Protein AF-A0A7X7W1F4-F1 (afdb_monomer)

Foldseek 3Di:
DDWDFAPDFPPPDFAPDPPDPQDDPPRTGRTPDDDFDDPPDQDCVRGVHPPDDGDPPPDD

pLDDT: mean 91.11, std 10.4, range [51.16, 98.0]

Solvent-accessible surface area (backbone atoms only — not comparable to full-atom values): 3968 Å² total; per-residue (Å²): 139,84,69,47,79,50,97,53,68,36,83,95,43,76,29,84,50,81,86,42,92,34,45,40,90,88,40,22,21,14,36,74,56,86,84,82,39,61,89,86,58,72,51,35,83,61,37,77,34,92,85,56,71,69,78,79,78,76,81,126

Secondary structure (DSSP, 8-state):
----B-SS--TT-B---TT-TTEETTTEE-BS------TT--SHHHHT-TT---------

Structure (mmCIF, N/CA/C/O backbone):
da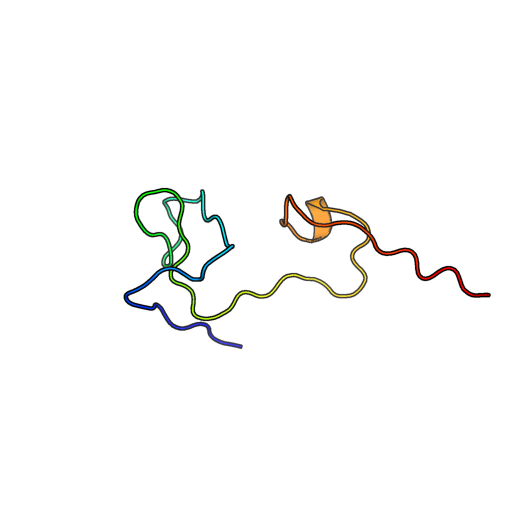ta_AF-A0A7X7W1F4-F1
#
_entry.id   AF-A0A7X7W1F4-F1
#
loop_
_atom_site.group_PDB
_atom_site.id
_atom_site.type_symbol
_atom_site.label_atom_id
_atom_site.label_alt_id
_atom_site.label_comp_id
_atom_site.label_asym_id
_atom_site.label_entity_id
_atom_site.label_seq_id
_atom_site.pdbx_PDB_ins_code
_atom_site.Cartn_x
_atom_site.Cartn_y
_atom_site.Cartn_z
_atom_site.occupancy
_atom_site.B_iso_or_equiv
_atom_site.auth_seq_id
_atom_site.auth_comp_id
_atom_site.auth_asym_id
_atom_site.auth_atom_id
_atom_site.pdbx_PDB_model_num
ATOM 1 N N . MET A 1 1 ? 12.987 4.882 10.324 1.00 67.56 1 MET A N 1
ATOM 2 C CA . MET A 1 1 ? 13.518 3.725 9.561 1.00 67.56 1 MET A CA 1
ATOM 3 C C . MET A 1 1 ? 13.560 4.119 8.086 1.00 67.56 1 MET A C 1
ATOM 5 O O . MET A 1 1 ? 12.675 4.863 7.687 1.00 67.56 1 MET A O 1
ATOM 9 N N . LYS A 1 2 ? 14.548 3.686 7.289 1.00 84.19 2 LYS A N 1
ATOM 10 C CA . LYS A 1 2 ? 14.609 4.004 5.847 1.00 84.19 2 LYS A CA 1
ATOM 11 C C . LYS A 1 2 ? 14.530 2.710 5.036 1.00 84.19 2 LYS A C 1
ATOM 13 O O . LYS A 1 2 ? 15.381 1.843 5.206 1.00 84.19 2 LYS A O 1
ATOM 18 N N . ALA A 1 3 ? 13.497 2.556 4.210 1.00 93.69 3 ALA A N 1
ATOM 19 C CA . ALA A 1 3 ? 13.401 1.442 3.267 1.00 93.69 3 ALA A CA 1
ATOM 20 C C . ALA A 1 3 ? 14.390 1.634 2.102 1.00 93.69 3 ALA A C 1
ATOM 22 O O . ALA A 1 3 ? 14.789 2.760 1.795 1.00 93.69 3 ALA A O 1
ATOM 23 N N . ARG A 1 4 ? 14.801 0.533 1.464 1.00 96.69 4 ARG A N 1
ATOM 24 C CA . ARG A 1 4 ? 15.603 0.539 0.231 1.00 96.69 4 ARG A CA 1
ATOM 25 C C . ARG A 1 4 ? 14.743 0.065 -0.938 1.00 96.69 4 ARG A C 1
ATOM 27 O O . ARG A 1 4 ? 13.880 -0.785 -0.744 1.00 96.69 4 ARG A O 1
ATOM 34 N N . LYS A 1 5 ? 15.006 0.579 -2.142 1.00 97.38 5 LYS A N 1
ATOM 35 C CA . LYS A 1 5 ? 14.396 0.076 -3.378 1.00 97.38 5 LYS A CA 1
ATOM 36 C C . LYS A 1 5 ? 15.113 -1.202 -3.820 1.00 97.38 5 LYS A C 1
ATOM 38 O O . LYS A 1 5 ? 16.340 -1.217 -3.898 1.00 97.38 5 LYS A O 1
ATOM 43 N N . MET A 1 6 ? 14.361 -2.272 -4.028 1.00 98.00 6 MET A N 1
ATOM 44 C CA . MET A 1 6 ? 14.847 -3.570 -4.497 1.00 98.00 6 MET A CA 1
ATOM 45 C C . MET A 1 6 ? 14.663 -3.705 -6.016 1.00 98.00 6 MET A C 1
ATOM 47 O O . MET A 1 6 ? 13.929 -2.938 -6.633 1.00 98.00 6 MET A O 1
ATOM 51 N N . ASP A 1 7 ? 15.325 -4.696 -6.603 1.00 97.94 7 ASP A N 1
ATOM 52 C CA . ASP A 1 7 ? 15.190 -5.129 -8.003 1.00 97.94 7 ASP A CA 1
ATOM 53 C C . ASP A 1 7 ? 14.066 -6.162 -8.215 1.00 97.94 7 ASP A C 1
ATOM 55 O O . ASP A 1 7 ? 13.774 -6.562 -9.340 1.00 97.94 7 ASP A O 1
ATOM 59 N N . ARG A 1 8 ? 13.415 -6.575 -7.127 1.00 97.81 8 ARG A N 1
ATOM 60 C CA . ARG A 1 8 ? 12.313 -7.536 -7.082 1.00 97.81 8 ARG A CA 1
ATOM 61 C C . ARG A 1 8 ? 11.180 -7.014 -6.194 1.00 97.81 8 ARG A C 1
ATOM 63 O O . ARG A 1 8 ? 11.442 -6.176 -5.323 1.00 97.81 8 ARG A O 1
ATOM 70 N N . PRO A 1 9 ? 9.943 -7.502 -6.374 1.00 97.62 9 PRO A N 1
ATOM 71 C CA . PRO A 1 9 ? 8.838 -7.111 -5.515 1.00 97.62 9 PRO A CA 1
ATOM 72 C C . PRO A 1 9 ? 9.042 -7.573 -4.067 1.00 97.62 9 PRO A C 1
ATOM 74 O O . PRO A 1 9 ? 9.641 -8.612 -3.786 1.00 97.62 9 PRO A O 1
ATOM 77 N N . ASN A 1 10 ? 8.513 -6.782 -3.141 1.00 96.56 10 ASN A N 1
ATOM 78 C CA . ASN A 1 10 ? 8.172 -7.221 -1.802 1.00 96.56 10 ASN A CA 1
ATOM 79 C C . ASN A 1 10 ? 6.860 -8.006 -1.898 1.00 96.56 10 ASN A C 1
ATOM 81 O O . ASN A 1 10 ? 5.783 -7.418 -2.013 1.00 96.56 10 ASN A O 1
ATOM 85 N N . GLU A 1 11 ? 6.986 -9.330 -1.959 1.00 95.00 11 GLU A N 1
ATOM 86 C CA . GLU A 1 11 ? 5.863 -10.240 -2.176 1.00 95.00 11 GLU A CA 1
ATOM 87 C C . GLU A 1 11 ? 4.758 -10.030 -1.133 1.00 95.00 11 GLU A C 1
ATOM 89 O O . GLU A 1 11 ? 5.018 -9.899 0.062 1.00 95.00 11 GLU A O 1
ATOM 94 N N . GLY A 1 12 ? 3.508 -9.995 -1.596 1.00 91.50 12 GLY A N 1
ATOM 95 C CA . GLY A 1 12 ? 2.336 -9.765 -0.746 1.00 91.50 12 GLY A CA 1
ATOM 96 C C . GLY A 1 12 ? 2.000 -8.294 -0.469 1.00 91.50 12 GLY A C 1
ATOM 97 O O . GLY A 1 12 ? 0.974 -8.038 0.155 1.00 91.50 12 GLY A O 1
ATOM 98 N N . ILE A 1 13 ? 2.800 -7.330 -0.950 1.00 95.12 13 ILE A N 1
ATOM 99 C CA . ILE A 1 13 ? 2.471 -5.897 -0.885 1.00 95.12 13 ILE A CA 1
ATOM 100 C C . ILE A 1 13 ? 2.026 -5.384 -2.256 1.00 95.12 13 ILE A C 1
ATOM 102 O O . ILE A 1 13 ? 2.807 -5.366 -3.212 1.00 95.12 13 ILE A O 1
ATOM 106 N N . ILE A 1 14 ? 0.791 -4.887 -2.318 1.00 95.50 14 ILE A N 1
ATOM 107 C CA . ILE A 1 14 ? 0.255 -4.169 -3.478 1.00 95.50 14 ILE A CA 1
ATOM 108 C C . ILE A 1 14 ? 0.589 -2.682 -3.330 1.00 95.50 14 ILE A C 1
ATOM 110 O O . ILE A 1 14 ? 0.398 -2.093 -2.268 1.00 95.50 14 ILE A O 1
ATOM 114 N N . CYS A 1 15 ? 1.106 -2.072 -4.393 1.00 96.00 15 CYS A N 1
ATOM 115 C CA . CYS A 1 15 ? 1.348 -0.635 -4.472 1.00 96.00 15 CYS A CA 1
ATOM 116 C C . CYS A 1 15 ? 0.632 -0.089 -5.706 1.00 96.00 15 CYS A C 1
ATOM 118 O O . CYS A 1 15 ? 1.188 -0.098 -6.797 1.00 96.00 15 CYS A O 1
ATOM 120 N N . SER A 1 16 ? -0.604 0.372 -5.520 1.00 95.81 16 SER A N 1
ATOM 121 C CA . SER A 1 16 ? -1.438 0.972 -6.572 1.00 95.81 16 SER A CA 1
ATOM 122 C C . SER A 1 16 ? -1.111 2.447 -6.847 1.00 95.81 16 SER A C 1
ATOM 124 O O . SER A 1 16 ? -1.644 3.039 -7.780 1.00 95.81 16 SER A O 1
ATOM 126 N N . VAL A 1 17 ? -0.237 3.057 -6.039 1.00 95.06 17 VAL A N 1
ATOM 127 C CA . VAL A 1 17 ? 0.174 4.459 -6.177 1.00 95.06 17 VAL A CA 1
ATOM 128 C C . VAL A 1 17 ? 1.337 4.549 -7.166 1.00 95.06 17 VAL A C 1
ATOM 130 O O . VAL A 1 17 ? 2.487 4.299 -6.808 1.00 95.06 17 VAL A O 1
ATOM 133 N N . ASP A 1 18 ? 1.047 4.936 -8.403 1.00 92.94 18 ASP A N 1
ATOM 134 C CA . ASP A 1 18 ? 2.019 5.068 -9.501 1.00 92.94 18 ASP A CA 1
ATOM 135 C C . ASP A 1 18 ? 3.106 6.134 -9.252 1.00 92.94 18 ASP A C 1
ATOM 137 O O . ASP A 1 18 ? 4.244 6.001 -9.704 1.00 92.94 18 ASP A O 1
ATOM 141 N N . THR A 1 19 ? 2.790 7.162 -8.463 1.00 97.25 19 THR A N 1
ATOM 142 C CA . THR A 1 19 ? 3.737 8.195 -8.012 1.00 97.25 19 THR A CA 1
ATOM 143 C C . THR A 1 19 ? 4.653 7.738 -6.870 1.00 97.25 19 THR A C 1
ATOM 145 O O . THR A 1 19 ? 5.568 8.467 -6.473 1.00 97.25 19 THR A O 1
ATOM 148 N N . CYS A 1 20 ? 4.465 6.527 -6.332 1.00 95.75 20 CYS A N 1
ATOM 149 C CA . CYS A 1 20 ? 5.336 5.981 -5.299 1.00 95.75 20 CYS A CA 1
ATOM 150 C C . CYS A 1 20 ? 6.733 5.699 -5.866 1.00 95.75 20 CYS A C 1
ATOM 152 O O . CYS A 1 20 ? 6.896 4.951 -6.828 1.00 95.75 20 CYS A O 1
ATOM 154 N N . TYR A 1 21 ? 7.781 6.199 -5.202 1.00 97.00 21 TYR A N 1
ATOM 155 C CA . TYR A 1 21 ? 9.168 5.901 -5.585 1.00 97.00 21 TYR A CA 1
ATOM 156 C C . TYR A 1 21 ? 9.458 4.390 -5.663 1.00 97.00 21 TYR A C 1
ATOM 158 O O . TYR A 1 21 ? 10.298 3.959 -6.455 1.00 97.00 21 TYR A O 1
ATOM 166 N N . TYR A 1 22 ? 8.768 3.579 -4.858 1.00 97.56 22 TYR A N 1
ATOM 167 C CA . TYR A 1 22 ? 8.913 2.124 -4.823 1.00 97.56 22 TYR A CA 1
ATOM 168 C C . TYR A 1 22 ? 7.940 1.380 -5.748 1.00 97.56 22 TYR A C 1
ATOM 170 O O . TYR A 1 22 ? 7.969 0.149 -5.750 1.00 97.56 22 TYR A O 1
ATOM 178 N N . TYR A 1 23 ? 7.118 2.073 -6.538 1.00 98.00 23 TYR A N 1
ATOM 179 C CA . TYR A 1 23 ? 6.246 1.428 -7.516 1.00 98.00 23 TYR A CA 1
ATOM 180 C C . TYR A 1 23 ? 7.058 0.570 -8.499 1.00 98.00 23 TYR A C 1
ATOM 182 O O . TYR A 1 23 ? 8.146 0.952 -8.958 1.00 98.00 23 TYR A O 1
ATOM 190 N N . MET A 1 24 ? 6.518 -0.606 -8.801 1.00 96.69 24 MET A N 1
ATOM 191 C CA . MET A 1 24 ? 6.929 -1.509 -9.866 1.00 96.69 24 MET A CA 1
ATOM 192 C C . MET A 1 24 ? 5.703 -1.875 -10.697 1.00 96.69 24 MET A C 1
ATOM 194 O O . MET A 1 24 ? 4.595 -1.982 -10.175 1.00 96.69 24 MET A O 1
ATOM 198 N N . GLN A 1 25 ? 5.930 -2.138 -11.983 1.00 96.50 25 GLN A N 1
ATOM 199 C CA . GLN A 1 25 ? 4.883 -2.549 -12.913 1.00 96.50 25 GLN A CA 1
ATOM 200 C C . GLN A 1 25 ? 4.037 -3.711 -12.366 1.00 96.50 25 GLN A C 1
ATOM 202 O O . GLN A 1 25 ? 4.569 -4.683 -11.820 1.00 96.50 25 GLN A O 1
ATOM 207 N N . GLY A 1 26 ? 2.721 -3.614 -12.577 1.00 96.00 26 GLY A N 1
ATOM 208 C CA . GLY A 1 26 ? 1.747 -4.606 -12.118 1.00 96.00 26 GLY A CA 1
ATOM 209 C C . GLY A 1 26 ? 1.343 -4.423 -10.657 1.00 96.00 26 GLY A C 1
ATOM 210 O O . GLY A 1 26 ? 1.120 -5.420 -9.976 1.00 96.00 26 GLY A O 1
ATOM 211 N N . ASP A 1 27 ? 1.309 -3.173 -10.186 1.00 97.12 27 ASP A N 1
ATOM 212 C CA . ASP A 1 27 ? 0.909 -2.756 -8.834 1.00 97.12 27 ASP A CA 1
ATOM 213 C C . ASP A 1 27 ? 1.709 -3.431 -7.723 1.00 97.12 27 ASP A C 1
ATOM 215 O O . ASP A 1 27 ? 1.201 -3.810 -6.666 1.00 97.12 27 ASP A O 1
ATOM 219 N N . ARG A 1 28 ? 3.010 -3.579 -7.971 1.00 97.56 28 ARG A N 1
ATOM 220 C CA . ARG A 1 28 ? 3.952 -4.208 -7.049 1.00 97.56 28 ARG A CA 1
ATOM 221 C C . ARG A 1 28 ? 4.762 -3.152 -6.316 1.00 97.56 28 ARG A C 1
ATOM 223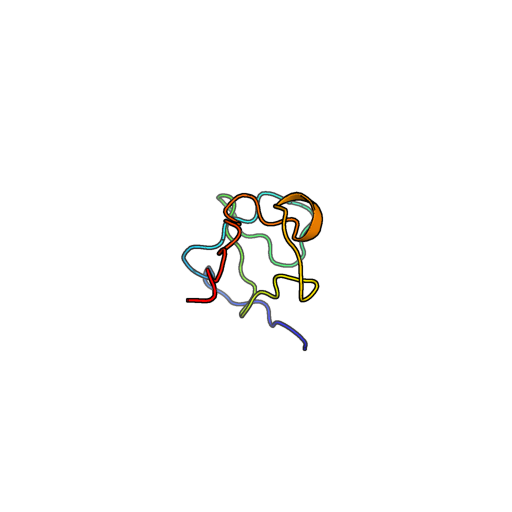 O O . ARG A 1 28 ? 5.133 -2.124 -6.878 1.00 97.56 28 ARG A O 1
ATOM 230 N N . CYS A 1 29 ? 5.108 -3.432 -5.065 1.00 97.19 29 CYS A N 1
ATOM 231 C CA . CYS A 1 29 ? 6.030 -2.601 -4.297 1.00 97.19 29 CYS A CA 1
ATOM 232 C C . CYS A 1 29 ? 7.457 -3.167 -4.344 1.00 97.19 29 CYS A C 1
ATOM 234 O O . CYS A 1 29 ? 7.649 -4.349 -4.096 1.00 97.19 29 CYS A O 1
ATOM 236 N N . SER A 1 30 ? 8.472 -2.331 -4.573 1.00 98.00 30 SER A N 1
ATOM 237 C CA . SER A 1 30 ? 9.906 -2.685 -4.461 1.00 98.00 30 SER A CA 1
ATOM 238 C C . SER A 1 30 ? 10.542 -2.258 -3.134 1.00 98.00 30 SER A C 1
ATOM 240 O O . SER A 1 30 ? 11.761 -2.347 -2.973 1.00 98.00 30 SER A O 1
ATOM 242 N N . ALA A 1 31 ? 9.769 -1.745 -2.172 1.00 97.69 31 ALA A N 1
ATOM 243 C CA . ALA A 1 31 ? 10.314 -1.336 -0.881 1.00 97.69 31 ALA A CA 1
ATOM 244 C C . ALA A 1 31 ? 10.773 -2.563 -0.083 1.00 97.69 31 ALA A C 1
ATOM 246 O O . ALA A 1 31 ? 10.004 -3.498 0.119 1.00 97.69 31 ALA A O 1
ATOM 247 N N . SER A 1 32 ? 11.998 -2.542 0.443 1.00 96.88 32 SER A N 1
ATOM 248 C CA . SER A 1 32 ? 12.566 -3.658 1.217 1.00 96.88 32 SER A CA 1
ATOM 249 C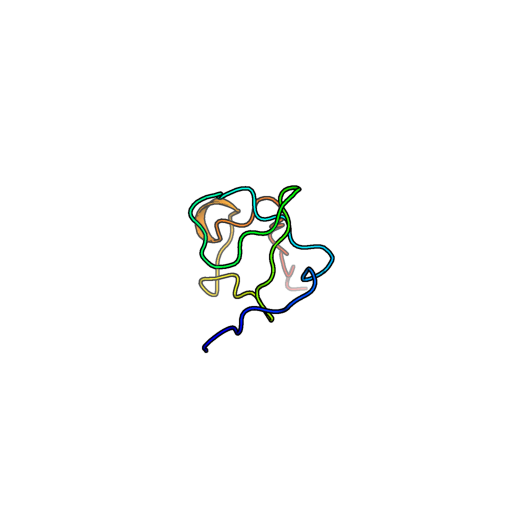 C . SER A 1 32 ? 11.801 -4.005 2.497 1.00 96.88 32 SER A C 1
ATOM 251 O O . SER A 1 32 ? 12.023 -5.059 3.079 1.00 96.88 32 SER A O 1
ATOM 253 N N . GLN A 1 33 ? 10.967 -3.084 2.970 1.00 94.75 33 GLN A N 1
ATOM 254 C CA . GLN A 1 33 ? 10.083 -3.222 4.120 1.00 94.75 33 GLN A CA 1
ATOM 255 C C . GLN A 1 33 ? 9.019 -2.125 4.049 1.00 94.75 33 GLN A C 1
ATOM 257 O O . GLN A 1 33 ? 9.264 -1.069 3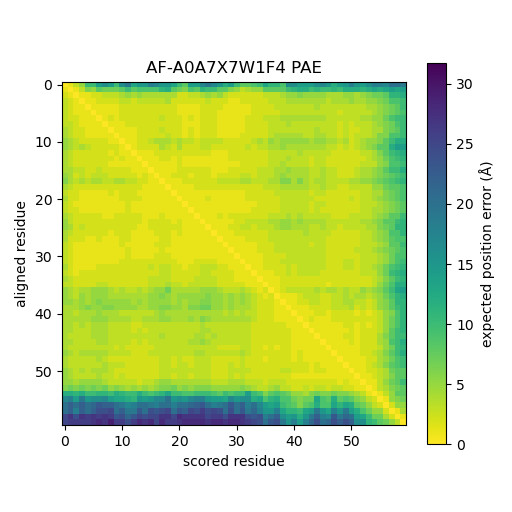.457 1.00 94.75 33 GLN A O 1
ATOM 262 N N . ILE A 1 34 ? 7.882 -2.353 4.700 1.00 93.06 34 ILE A N 1
ATOM 263 C CA . ILE A 1 34 ? 6.842 -1.344 4.909 1.00 93.06 34 ILE A CA 1
ATOM 264 C C . ILE A 1 34 ? 6.683 -1.055 6.401 1.00 93.06 34 ILE A C 1
ATOM 266 O O . ILE A 1 34 ? 7.083 -1.852 7.250 1.00 93.06 34 ILE A O 1
ATOM 270 N N . HIS A 1 35 ? 6.101 0.093 6.720 1.00 91.56 35 HIS A N 1
ATOM 271 C CA . HIS A 1 35 ? 5.713 0.441 8.077 1.00 91.56 35 HIS A CA 1
ATOM 272 C C . HIS A 1 35 ? 4.240 0.833 8.067 1.00 91.56 35 HIS A C 1
ATOM 274 O O . HIS A 1 35 ? 3.885 1.820 7.434 1.00 91.56 35 HIS A O 1
ATOM 280 N N . VAL A 1 36 ? 3.414 0.054 8.761 1.00 91.81 36 VAL A N 1
ATOM 281 C CA . VAL A 1 36 ? 1.991 0.341 8.969 1.00 91.81 36 VAL A CA 1
ATOM 282 C C . VAL A 1 36 ? 1.847 0.955 10.361 1.00 91.81 36 VAL A C 1
ATOM 284 O O . VAL A 1 36 ? 2.350 0.393 11.337 1.00 91.81 36 VAL A O 1
ATOM 287 N N . GLY A 1 37 ? 1.204 2.113 10.466 1.00 89.50 37 GLY A N 1
ATOM 288 C CA . GLY A 1 37 ? 1.033 2.841 11.726 1.00 89.50 37 GLY A CA 1
ATOM 289 C C . GLY A 1 37 ? -0.083 3.884 11.625 1.00 89.50 37 GLY A C 1
ATOM 290 O O . GLY A 1 37 ? -0.687 3.972 10.569 1.00 89.50 37 GLY A O 1
ATOM 291 N N . PRO A 1 38 ? -0.351 4.678 12.678 1.00 92.25 38 PRO A N 1
ATOM 292 C CA . PRO A 1 38 ? 0.365 4.723 13.951 1.00 92.25 38 PRO A CA 1
ATOM 293 C C . PRO A 1 38 ? 0.057 3.536 14.882 1.00 92.25 38 PRO A C 1
ATOM 295 O O . PRO A 1 38 ? -0.780 2.679 14.615 1.00 92.25 38 PRO A O 1
ATOM 298 N N . ARG A 1 39 ? 0.774 3.459 16.011 1.00 88.88 39 ARG A N 1
ATOM 299 C CA . ARG A 1 39 ? 0.435 2.510 17.084 1.00 88.88 39 ARG A CA 1
ATOM 300 C C . ARG A 1 39 ? -0.920 2.877 17.687 1.00 88.88 39 ARG A C 1
ATOM 302 O O . ARG A 1 39 ? -1.170 4.049 17.943 1.00 88.88 39 ARG A O 1
ATOM 309 N N . GLY A 1 40 ? -1.734 1.869 17.994 1.00 89.31 40 GLY A N 1
ATOM 310 C CA . GLY A 1 40 ? -3.056 2.066 18.593 1.00 89.31 40 GLY A CA 1
ATOM 311 C C . GLY A 1 40 ? -4.173 2.333 17.586 1.00 89.31 40 GLY A C 1
ATOM 312 O O . GLY A 1 40 ? -5.288 2.608 18.017 1.00 89.31 40 GLY A O 1
ATOM 313 N N . SER A 1 41 ? -3.903 2.229 16.281 1.00 93.38 41 SER A N 1
ATOM 314 C CA . SER A 1 41 ? -4.953 2.314 15.269 1.00 93.38 41 SER A CA 1
ATOM 315 C C . SER A 1 41 ? -6.002 1.218 15.451 1.00 93.38 41 SER A C 1
ATOM 317 O O . SER A 1 41 ? -5.686 0.056 15.724 1.00 93.38 41 SER A O 1
ATOM 319 N N . THR A 1 42 ? -7.259 1.606 15.291 1.00 93.31 42 THR A N 1
ATOM 320 C CA . THR A 1 42 ? -8.441 0.751 15.405 1.00 93.31 42 THR A CA 1
ATOM 321 C C . THR A 1 42 ? -9.224 0.661 14.099 1.00 93.31 42 THR A C 1
ATOM 323 O O . THR A 1 42 ? -10.147 -0.147 14.018 1.00 93.31 42 THR A O 1
ATOM 326 N N . THR 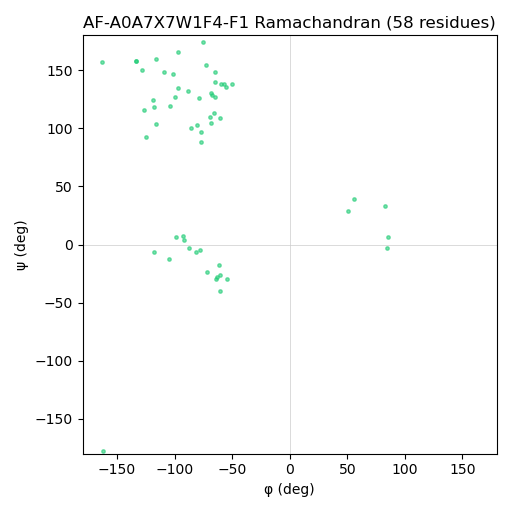A 1 43 ? -8.857 1.437 13.073 1.00 92.88 43 THR A N 1
ATOM 327 C CA . THR A 1 43 ? -9.500 1.409 11.751 1.00 92.88 43 THR A CA 1
ATOM 328 C C . THR A 1 43 ? -8.475 1.372 10.618 1.00 92.88 43 THR A C 1
ATOM 330 O O . THR A 1 43 ? -7.3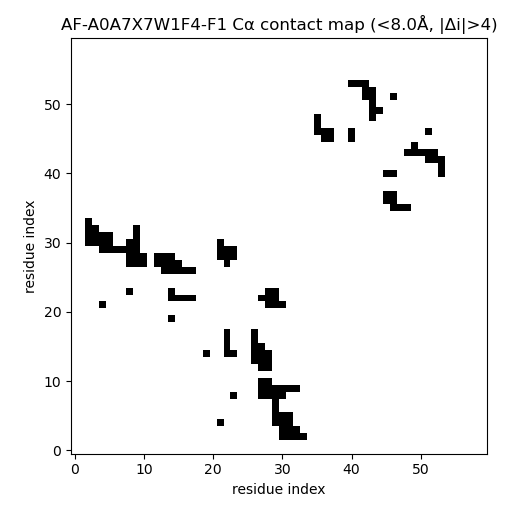20 1.766 10.796 1.00 92.88 43 THR A O 1
ATOM 333 N N . SER A 1 44 ? -8.902 0.893 9.448 1.00 94.19 44 SER A N 1
ATOM 334 C CA . SER A 1 44 ? -8.093 0.853 8.224 1.00 94.19 44 SER A CA 1
ATOM 335 C C . SER A 1 44 ? -7.667 2.248 7.778 1.00 94.19 44 SER A C 1
ATOM 337 O O . SER A 1 44 ? -6.498 2.438 7.450 1.00 94.19 44 SER A O 1
ATOM 339 N N . GLU A 1 45 ? -8.559 3.237 7.877 1.00 94.69 45 GLU A N 1
ATOM 340 C CA . GLU A 1 45 ? -8.315 4.634 7.481 1.00 94.69 45 GLU A CA 1
ATOM 341 C C . GLU A 1 45 ? -7.222 5.290 8.326 1.00 94.69 45 GLU A C 1
ATOM 343 O O . GLU A 1 45 ? -6.516 6.167 7.853 1.00 94.69 45 GLU A O 1
ATOM 348 N N . GLN A 1 46 ? -7.055 4.871 9.583 1.00 94.94 46 GLN A N 1
ATOM 349 C CA . GLN A 1 46 ? -5.954 5.367 10.411 1.00 94.94 46 GLN A CA 1
ATOM 350 C C . GLN A 1 46 ? -4.598 4.815 9.966 1.00 94.94 46 GLN A C 1
ATOM 352 O O . GLN A 1 46 ? -3.573 5.398 10.309 1.00 94.94 46 GLN A O 1
ATOM 357 N N . THR A 1 47 ? -4.585 3.670 9.280 1.00 93.62 47 THR A N 1
ATOM 358 C CA . THR A 1 47 ? -3.361 2.962 8.884 1.00 93.62 47 THR A CA 1
ATOM 359 C C . THR A 1 47 ? -2.995 3.086 7.414 1.00 93.62 47 THR A C 1
ATOM 361 O O . THR A 1 47 ? -1.898 2.665 7.045 1.00 93.62 47 THR A O 1
ATOM 364 N N . ASP A 1 48 ? -3.920 3.585 6.590 1.00 91.75 48 ASP A N 1
ATOM 365 C CA . ASP A 1 48 ? -3.863 3.537 5.125 1.00 91.75 48 ASP A CA 1
ATOM 366 C C . ASP A 1 48 ? -3.568 2.124 4.5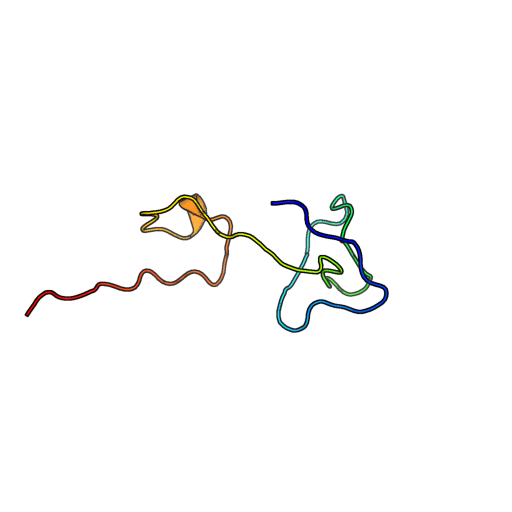74 1.00 91.75 48 ASP A C 1
ATOM 368 O O . ASP A 1 48 ? -2.947 1.950 3.526 1.00 91.75 48 ASP A O 1
ATOM 372 N N . CYS A 1 49 ? -3.974 1.087 5.311 1.00 92.62 49 CYS A N 1
ATOM 373 C CA . CYS A 1 49 ? -3.779 -0.312 4.953 1.00 92.62 49 CYS A CA 1
ATOM 374 C C . CYS A 1 49 ? -5.146 -0.964 4.744 1.00 92.62 49 CYS A C 1
ATOM 376 O O . CYS A 1 49 ? -5.839 -1.292 5.707 1.00 92.62 49 CYS A O 1
ATOM 378 N N . ASP A 1 50 ? -5.523 -1.179 3.485 1.00 93.50 50 ASP A N 1
ATOM 379 C CA . ASP A 1 50 ? -6.843 -1.711 3.108 1.00 93.50 50 ASP A CA 1
ATOM 380 C C . ASP A 1 50 ? -7.128 -3.108 3.679 1.00 93.50 50 ASP A C 1
ATOM 382 O O . ASP A 1 50 ? -8.278 -3.480 3.894 1.00 93.50 50 ASP A O 1
ATOM 386 N N . THR A 1 51 ? -6.082 -3.895 3.945 1.00 93.06 51 THR A N 1
ATOM 387 C CA . THR A 1 51 ? -6.192 -5.240 4.532 1.00 93.06 51 THR A CA 1
ATOM 388 C C . THR A 1 51 ? -6.072 -5.241 6.058 1.00 93.06 51 THR A C 1
ATOM 390 O O . THR A 1 51 ? -5.991 -6.307 6.676 1.00 93.06 51 THR A O 1
ATOM 393 N N . PHE A 1 52 ? -6.043 -4.066 6.695 1.00 93.75 52 PHE A N 1
ATOM 394 C CA . PHE A 1 52 ? -6.003 -3.958 8.147 1.00 93.75 52 PHE A CA 1
ATOM 395 C C . PHE A 1 52 ? -7.283 -4.515 8.776 1.00 93.75 52 PHE A C 1
ATOM 397 O O . PHE A 1 52 ? -8.396 -4.078 8.491 1.00 93.75 52 PHE A O 1
ATOM 404 N N . HIS A 1 53 ? -7.103 -5.430 9.727 1.00 91.69 53 HIS A N 1
ATOM 405 C CA . HIS A 1 53 ? -8.163 -5.899 10.605 1.00 91.69 53 HIS A CA 1
ATOM 406 C C . HIS A 1 53 ? -7.803 -5.583 12.051 1.00 91.69 53 HIS A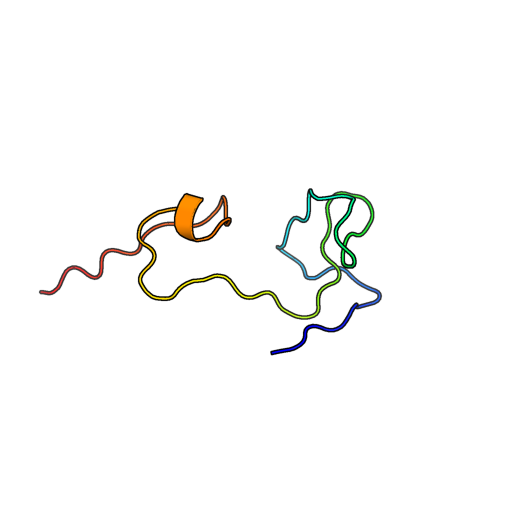 C 1
ATOM 408 O O . HIS A 1 53 ? -6.752 -5.994 12.550 1.00 91.69 53 HIS A O 1
ATOM 414 N N . TYR A 1 54 ? -8.696 -4.873 12.742 1.00 90.00 54 TYR A N 1
ATOM 415 C CA . TYR A 1 54 ? -8.512 -4.587 14.157 1.00 90.00 54 TYR A CA 1
ATOM 416 C C . TYR A 1 54 ? -8.579 -5.880 14.974 1.00 90.00 54 TYR A C 1
ATOM 418 O O . TYR A 1 54 ? -9.632 -6.507 15.097 1.00 90.00 54 TYR A O 1
ATOM 426 N N . TYR A 1 55 ? -7.449 -6.265 15.564 1.00 82.06 55 TYR A N 1
ATOM 427 C CA . TYR A 1 55 ? -7.400 -7.362 16.519 1.00 82.06 55 TYR A CA 1
ATOM 428 C C . TYR A 1 55 ? -7.870 -6.867 17.892 1.00 82.06 55 TYR A C 1
ATOM 430 O O . TYR A 1 55 ? -7.121 -6.206 18.619 1.00 82.06 55 TYR A O 1
ATOM 438 N N . LYS A 1 56 ? -9.110 -7.202 18.266 1.00 76.12 56 LYS A N 1
ATO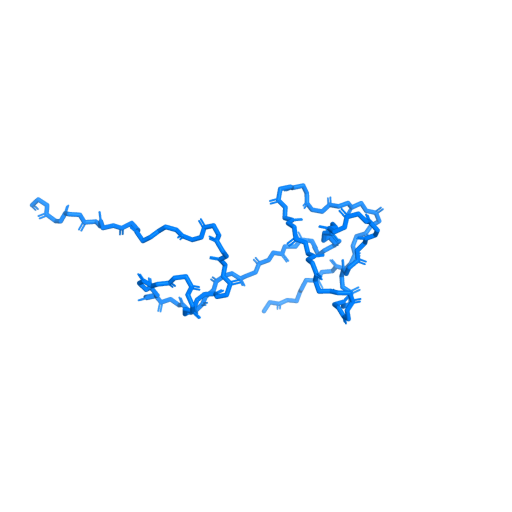M 439 C CA . LYS A 1 56 ? -9.565 -7.077 19.654 1.00 76.12 56 LYS A CA 1
ATOM 440 C C . LYS A 1 56 ? -8.843 -8.123 20.486 1.00 76.12 56 LYS A C 1
ATOM 442 O O . LYS A 1 56 ? -9.082 -9.319 20.360 1.00 76.12 56 LYS A O 1
ATOM 447 N N . LYS A 1 57 ? -7.935 -7.661 21.341 1.00 61.47 57 LYS A N 1
ATOM 448 C CA . LYS A 1 57 ? -7.421 -8.482 22.430 1.00 61.47 57 LYS A CA 1
ATOM 449 C C . LYS A 1 57 ? -8.512 -8.479 23.496 1.00 61.47 57 LYS A C 1
ATOM 451 O O . LYS A 1 57 ? -8.555 -7.566 24.315 1.00 61.47 57 LYS A O 1
ATOM 456 N N . ASP A 1 58 ? -9.445 -9.420 23.408 1.00 61.84 58 ASP A N 1
ATOM 457 C CA . ASP A 1 58 ? -10.412 -9.624 24.481 1.00 61.84 58 ASP A CA 1
ATOM 458 C C . ASP A 1 58 ? -9.605 -9.990 25.733 1.00 61.84 58 ASP A C 1
ATOM 460 O O . ASP A 1 58 ? -8.937 -11.025 25.789 1.00 61.84 58 ASP A O 1
ATOM 464 N N . ASN A 1 59 ? -9.559 -9.063 26.692 1.00 56.06 59 ASN A N 1
ATOM 465 C CA . ASN A 1 59 ? -9.005 -9.328 28.010 1.00 56.06 59 ASN A CA 1
ATOM 466 C C . ASN A 1 59 ? -9.968 -10.305 28.690 1.00 56.06 59 ASN A C 1
ATOM 468 O O . ASN A 1 59 ? -11.062 -9.897 29.081 1.00 56.06 59 ASN A O 1
ATOM 472 N N . GLY A 1 60 ? -9.572 -11.576 28.772 1.00 51.16 60 GLY A N 1
ATOM 473 C CA . GLY A 1 60 ? -10.121 -12.490 29.771 1.00 51.16 60 GLY A CA 1
ATOM 474 C C . GLY A 1 60 ? -9.839 -11.974 31.173 1.00 51.16 60 GLY A C 1
ATOM 475 O O . GLY A 1 60 ? -8.708 -11.476 31.388 1.00 51.16 60 GLY A O 1
#

Radius of gyration: 13.87 Å; Cα contacts (8 Å, |Δi|>4): 76; chains: 1; bounding box: 26×21×43 Å

Mean predicted aligned error: 4.47 Å

Sequence (60 aa):
MKARKMDRPNEGIICSVDTCYYYMQGDRCSASQIHVGPRGSTTSEQTDCDTFHYYKKDNG